Protein AF-A0A1Q9CQW1-F1 (afdb_monomer_lite)

Organism: Symbiodinium microadriaticum (NCBI:txid2951)

Secondary structure (DSSP, 8-state):
--HHHHHHHHHH-B-TTT--BSS-GGG--SPP----PPPHHHHHH-GGGS-TT--SPPPPPP--HHHHTTTHHHHHHHHHHHHHHHHHHHHHHTT--

Structure (mmCIF, N/CA/C/O backbone):
data_AF-A0A1Q9CQW1-F1
#
_entry.id   AF-A0A1Q9CQW1-F1
#
loop_
_atom_site.group_PDB
_atom_site.id
_atom_site.type_symbol
_atom_site.label_atom_id
_atom_site.label_alt_id
_atom_site.label_comp_id
_atom_site.label_asym_id
_atom_site.label_entity_id
_atom_site.label_seq_id
_atom_site.pdbx_PDB_ins_code
_atom_site.Cartn_x
_atom_site.Cartn_y
_atom_site.Cartn_z
_atom_site.occupancy
_atom_site.B_iso_or_equiv
_atom_site.auth_seq_id
_atom_site.auth_comp_id
_atom_site.auth_asym_id
_atom_site.auth_atom_id
_atom_site.pdbx_PDB_model_num
ATOM 1 N N . MET A 1 1 ? -25.531 19.357 18.305 1.00 52.28 1 MET A N 1
ATOM 2 C CA . MET A 1 1 ? -24.657 19.127 17.129 1.00 52.28 1 MET A CA 1
ATOM 3 C C . MET A 1 1 ? -23.272 18.594 17.554 1.00 52.28 1 MET A C 1
ATOM 5 O O . MET A 1 1 ? -22.269 19.203 17.225 1.00 52.28 1 MET A O 1
ATOM 9 N N . LEU A 1 2 ? -23.177 17.475 18.295 1.00 58.66 2 LEU A N 1
ATOM 10 C CA . LEU A 1 2 ? -21.884 16.932 18.792 1.00 58.66 2 LEU A CA 1
ATOM 11 C C . LEU A 1 2 ? -21.486 15.577 18.164 1.00 58.66 2 LEU A C 1
ATOM 13 O O . LEU A 1 2 ? -20.355 15.132 18.321 1.00 58.66 2 LEU A O 1
ATOM 17 N N . GLY A 1 3 ? -22.387 14.923 17.419 1.00 58.28 3 GLY A N 1
ATOM 18 C CA . GLY A 1 3 ? -22.146 13.585 16.857 1.00 58.28 3 GLY A CA 1
ATOM 19 C C . GLY A 1 3 ? -21.280 13.548 15.591 1.00 58.28 3 GLY A C 1
ATOM 20 O O . GLY A 1 3 ? -20.614 12.547 15.335 1.00 58.28 3 GLY A O 1
ATOM 21 N N . ALA A 1 4 ? -21.240 14.636 14.815 1.00 62.44 4 ALA A N 1
ATOM 22 C CA . ALA A 1 4 ? -20.553 14.661 13.520 1.00 62.44 4 ALA A CA 1
ATOM 23 C C . ALA A 1 4 ? -19.023 14.530 13.652 1.00 62.44 4 ALA A C 1
ATOM 25 O O . ALA A 1 4 ? -18.400 13.784 12.897 1.00 62.44 4 ALA A O 1
ATOM 26 N N . SER A 1 5 ? -18.416 15.179 14.653 1.00 63.25 5 SER A N 1
ATOM 27 C CA . SER A 1 5 ? -16.960 15.137 14.857 1.00 63.25 5 SER A CA 1
ATOM 28 C C . SER A 1 5 ? -16.453 13.768 15.320 1.00 63.25 5 SER A C 1
ATOM 30 O O . SER A 1 5 ? -15.365 13.354 14.924 1.00 63.25 5 SER A O 1
ATOM 32 N N . LEU A 1 6 ? -17.222 13.027 16.124 1.00 66.44 6 LEU A N 1
ATOM 33 C CA . LEU A 1 6 ? -16.815 11.691 16.578 1.00 66.44 6 LEU A CA 1
ATOM 34 C C . LEU A 1 6 ? -16.918 10.657 15.445 1.00 66.44 6 LEU A C 1
ATOM 36 O O . LEU A 1 6 ? -16.008 9.847 15.263 1.00 66.44 6 LEU A O 1
ATOM 40 N N . ALA A 1 7 ? -17.986 10.724 14.643 1.00 66.75 7 ALA A N 1
ATOM 41 C CA . ALA A 1 7 ? -18.159 9.876 13.464 1.00 66.75 7 ALA A CA 1
ATOM 42 C C . ALA A 1 7 ? -17.074 10.137 12.401 1.00 66.75 7 ALA A C 1
ATOM 44 O O . ALA A 1 7 ? -16.500 9.193 11.857 1.00 66.75 7 ALA A O 1
ATOM 45 N N . ALA A 1 8 ? -16.719 11.406 12.168 1.00 67.06 8 ALA A N 1
ATOM 46 C CA . ALA A 1 8 ? -15.651 11.781 11.242 1.00 67.06 8 ALA A CA 1
ATOM 47 C C . ALA A 1 8 ? -14.264 11.290 11.695 1.00 67.06 8 ALA A C 1
ATOM 49 O O . ALA A 1 8 ? -13.456 10.880 10.864 1.00 67.06 8 ALA A O 1
ATOM 50 N N . ASN A 1 9 ? -13.981 11.295 13.002 1.00 67.81 9 ASN A N 1
ATOM 51 C CA . ASN A 1 9 ? -12.728 10.749 13.527 1.00 67.81 9 ASN A CA 1
ATOM 52 C C . ASN A 1 9 ? -12.662 9.221 13.382 1.00 67.81 9 ASN A C 1
ATOM 54 O O . ASN A 1 9 ? -11.632 8.705 12.955 1.00 67.81 9 ASN A O 1
ATOM 58 N N . LYS A 1 10 ? -13.766 8.503 13.633 1.00 72.31 10 LYS A N 1
ATOM 59 C CA . LYS A 1 10 ? -13.857 7.048 13.406 1.00 72.31 10 LYS A CA 1
ATOM 60 C C . LYS A 1 10 ? -13.598 6.670 11.944 1.00 72.31 10 LYS A C 1
ATOM 62 O O . LYS A 1 10 ? -12.853 5.731 11.691 1.00 72.31 10 LYS A O 1
ATOM 67 N N . ALA A 1 11 ? -14.128 7.434 10.988 1.00 72.00 11 ALA A N 1
ATOM 68 C CA . ALA A 1 11 ? -13.937 7.176 9.558 1.00 72.00 11 ALA A CA 1
ATOM 69 C C . ALA A 1 11 ? -12.475 7.309 9.077 1.00 72.00 11 ALA A C 1
ATOM 71 O O . ALA A 1 11 ? -12.108 6.692 8.080 1.00 72.00 11 ALA A O 1
ATOM 72 N N . LYS A 1 12 ? -11.633 8.084 9.777 1.00 83.19 12 LYS A N 1
ATOM 73 C CA . LYS A 1 12 ? -10.206 8.262 9.440 1.00 83.19 12 LYS A CA 1
ATOM 74 C C . LYS A 1 12 ? -9.311 7.137 9.963 1.00 83.19 12 LYS A C 1
ATOM 76 O O . LYS A 1 12 ? -8.184 6.986 9.499 1.00 83.19 12 LYS A O 1
ATOM 81 N N . ILE A 1 13 ? -9.784 6.375 10.944 1.00 88.81 13 ILE A N 1
ATOM 82 C CA . ILE A 1 13 ? -9.007 5.317 11.588 1.00 88.81 13 ILE A CA 1
ATOM 83 C C . ILE A 1 13 ? -9.142 4.041 10.763 1.00 88.81 13 ILE A C 1
ATOM 85 O O . ILE A 1 13 ? -10.255 3.591 10.500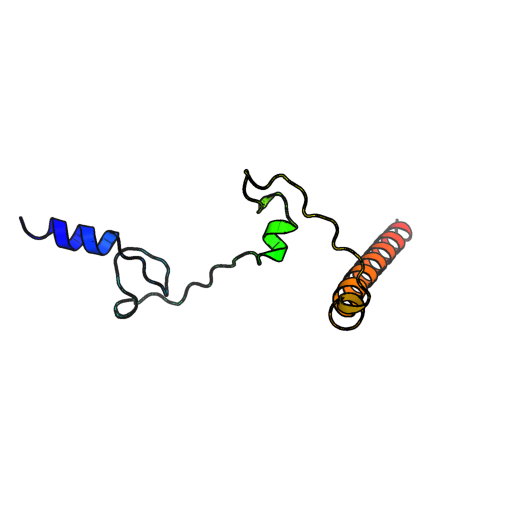 1.00 88.81 13 ILE A O 1
ATOM 89 N N . ILE A 1 14 ? -8.006 3.454 10.384 1.00 90.81 14 ILE A N 1
ATOM 90 C CA . ILE A 1 14 ? -7.924 2.167 9.687 1.00 90.81 14 ILE A CA 1
ATOM 91 C C . ILE A 1 14 ? -7.453 1.108 10.687 1.00 90.81 14 ILE A C 1
ATOM 93 O O . ILE A 1 14 ? -6.387 1.244 11.292 1.00 90.81 14 ILE A O 1
ATOM 97 N N . CYS A 1 15 ? -8.230 0.039 10.850 1.00 91.81 15 CYS A N 1
ATOM 98 C CA . CYS A 1 15 ? -7.871 -1.074 11.722 1.00 91.81 15 CYS A CA 1
ATOM 99 C C . CYS A 1 15 ? -6.686 -1.868 11.142 1.00 91.81 15 CYS A C 1
ATOM 101 O O . CYS A 1 15 ? -6.722 -2.281 9.989 1.00 91.81 15 CYS A O 1
ATOM 103 N N . GLN A 1 16 ? -5.650 -2.155 11.936 1.00 88.81 16 GLN A N 1
ATOM 104 C CA . GLN A 1 16 ? -4.469 -2.897 11.458 1.00 88.81 16 GLN A CA 1
ATOM 105 C C . GLN A 1 16 ? -4.733 -4.396 11.219 1.00 88.81 16 GLN A C 1
ATOM 107 O O . GLN A 1 16 ? -3.949 -5.049 10.536 1.00 88.81 16 GLN A O 1
ATOM 112 N N . GLN A 1 17 ? -5.819 -4.949 11.772 1.00 89.69 17 GLN A N 1
ATOM 113 C CA . GLN A 1 17 ? -6.111 -6.386 11.718 1.00 89.69 17 GLN A CA 1
ATOM 114 C C . GLN A 1 17 ? -6.961 -6.776 10.505 1.00 89.69 17 GLN A C 1
ATOM 116 O O . GLN A 1 17 ? -6.644 -7.737 9.806 1.00 89.69 17 GLN A O 1
ATOM 121 N N . CYS A 1 18 ? -8.025 -6.019 10.236 1.00 90.94 18 CYS A N 1
ATOM 122 C CA . CYS A 1 18 ? -8.928 -6.261 9.107 1.00 90.94 18 CYS A CA 1
ATOM 123 C C . CYS A 1 18 ? -8.792 -5.227 7.978 1.00 90.94 18 CYS A C 1
ATOM 125 O O . CYS A 1 18 ? -9.424 -5.377 6.936 1.00 90.94 18 CYS A O 1
ATOM 127 N N . LEU A 1 19 ? -7.989 -4.173 8.175 1.00 88.50 19 LEU A N 1
ATOM 128 C CA . LEU A 1 19 ? -7.729 -3.108 7.197 1.00 88.50 19 LEU A CA 1
ATOM 129 C C . LEU A 1 19 ? -8.978 -2.318 6.761 1.00 88.50 19 LEU A C 1
AT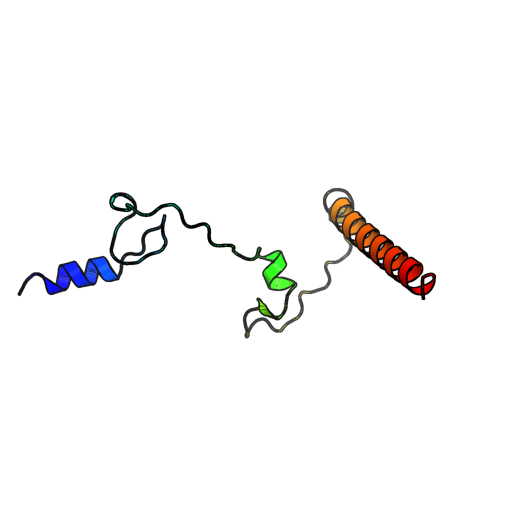OM 131 O O . LEU A 1 19 ? -8.925 -1.581 5.778 1.00 88.50 19 LEU A O 1
ATOM 135 N N . ALA A 1 20 ? -10.085 -2.426 7.503 1.00 88.62 20 ALA A N 1
ATOM 136 C CA . ALA A 1 20 ? -11.293 -1.637 7.288 1.00 88.62 20 ALA A CA 1
ATOM 137 C C . ALA A 1 20 ? -11.255 -0.320 8.091 1.00 88.62 20 ALA A C 1
ATOM 139 O O . ALA A 1 20 ? -10.726 -0.293 9.210 1.00 88.62 20 ALA A O 1
ATOM 140 N N . PRO A 1 21 ? -11.822 0.772 7.548 1.00 90.69 21 PRO A N 1
ATOM 141 C CA . PRO A 1 21 ? -11.980 2.018 8.285 1.00 90.69 21 PRO A CA 1
ATOM 142 C C . PRO A 1 21 ? -13.087 1.911 9.348 1.00 90.69 21 PRO A C 1
ATOM 144 O O . PRO A 1 21 ? -13.970 1.056 9.260 1.00 90.69 21 PRO A O 1
ATOM 147 N N . GLY A 1 22 ? -13.081 2.805 10.338 1.00 90.00 22 GLY A N 1
ATOM 148 C CA . GLY A 1 22 ? -14.214 2.994 11.257 1.00 90.00 22 GLY A CA 1
ATOM 149 C C . GLY A 1 22 ? -13.993 2.535 12.698 1.00 90.00 22 GLY A C 1
ATOM 150 O O . GLY A 1 22 ? -14.773 2.918 13.571 1.00 90.00 22 GLY A O 1
ATOM 151 N N . HIS A 1 23 ? -12.958 1.735 12.970 1.00 90.75 23 HIS A N 1
ATOM 152 C CA . HIS A 1 23 ? -12.703 1.180 14.303 1.00 90.75 23 HIS A CA 1
ATOM 153 C C . HIS A 1 23 ? -11.214 0.949 14.577 1.00 90.75 23 HIS A C 1
ATOM 155 O O . HIS A 1 23 ? -10.397 0.821 13.664 1.00 90.75 23 HIS A O 1
ATOM 161 N N . TRP A 1 24 ? -10.876 0.876 15.861 1.00 89.56 24 TRP A N 1
ATOM 162 C CA . TRP A 1 24 ? -9.540 0.522 16.330 1.00 89.56 24 TRP A CA 1
ATOM 163 C C . TRP A 1 24 ? -9.354 -0.995 16.400 1.00 89.56 24 TRP A C 1
ATOM 165 O O . TRP A 1 24 ? -10.318 -1.753 16.467 1.00 89.56 24 TRP A O 1
ATOM 175 N N . THR A 1 25 ? -8.104 -1.448 16.449 1.00 90.19 25 THR A N 1
ATOM 176 C CA . THR A 1 25 ? -7.754 -2.878 16.504 1.00 90.19 25 THR A CA 1
ATOM 177 C C . THR A 1 25 ? -8.394 -3.620 17.677 1.00 90.19 25 THR A C 1
ATOM 179 O O . THR A 1 25 ? -8.843 -4.744 17.498 1.00 90.19 25 THR A O 1
ATOM 182 N N . TYR A 1 26 ? -8.511 -2.989 18.848 1.00 90.38 26 TYR A N 1
ATOM 183 C CA . TYR A 1 26 ? -9.107 -3.602 20.042 1.00 90.38 26 TYR A CA 1
ATOM 184 C C . TYR A 1 26 ? -10.644 -3.741 19.970 1.00 90.38 26 TYR A C 1
ATOM 186 O O . TYR A 1 26 ? -11.224 -4.545 20.691 1.00 90.38 26 TYR A O 1
ATOM 194 N N . GLU A 1 27 ? -11.310 -2.988 19.089 1.00 91.56 27 GLU A N 1
ATOM 195 C CA . GLU A 1 27 ? -12.754 -3.088 18.807 1.00 91.56 27 GLU A CA 1
ATOM 196 C C . GLU A 1 27 ? -13.049 -4.040 17.631 1.00 91.56 27 GLU A C 1
ATOM 198 O O . GLU A 1 27 ? -14.213 -4.266 17.285 1.00 91.56 27 GLU A O 1
ATOM 203 N N . CYS A 1 28 ? -12.011 -4.583 16.983 1.00 92.00 28 CYS A N 1
ATOM 204 C CA . CYS A 1 28 ? -12.147 -5.373 15.767 1.00 92.00 28 CYS A CA 1
ATOM 205 C C . CYS A 1 28 ? -12.808 -6.725 16.050 1.00 92.00 28 CYS A C 1
ATOM 207 O O . CYS A 1 28 ? -12.254 -7.579 16.734 1.00 92.00 28 CYS A O 1
ATOM 209 N N . LYS A 1 29 ? -13.986 -6.938 15.457 1.00 91.50 29 LYS A N 1
ATOM 210 C CA . LYS A 1 29 ? -14.704 -8.226 15.480 1.00 91.50 29 LYS A CA 1
ATOM 211 C C . LYS A 1 29 ? -14.443 -9.073 14.234 1.00 91.50 29 LYS A C 1
ATOM 213 O O . LYS A 1 29 ? -14.833 -10.235 14.180 1.00 91.50 29 LYS A O 1
ATOM 218 N N . ASN A 1 30 ? -13.811 -8.487 13.221 1.00 86.19 30 ASN A N 1
ATOM 219 C CA . ASN A 1 30 ? -13.493 -9.168 11.975 1.00 86.19 30 ASN A CA 1
ATOM 220 C C . ASN A 1 30 ? -12.246 -10.043 12.150 1.00 86.19 30 ASN A C 1
ATOM 222 O O . ASN A 1 30 ? -11.322 -9.692 12.885 1.00 86.19 30 ASN A O 1
ATOM 226 N N . GLY A 1 31 ? -12.203 -11.168 11.432 1.00 86.31 31 GLY A N 1
ATOM 227 C CA . GLY A 1 31 ? -11.009 -12.007 11.357 1.00 86.31 31 GLY A CA 1
ATOM 228 C C . GLY A 1 31 ? -9.839 -11.297 10.667 1.00 86.31 31 GLY A C 1
ATOM 229 O O . GLY A 1 31 ? -10.032 -10.351 9.902 1.00 86.31 31 GLY A O 1
ATOM 230 N N . SER A 1 32 ? -8.619 -11.778 10.922 1.00 83.25 32 SER A N 1
ATOM 231 C CA . SER A 1 32 ? -7.421 -11.314 10.214 1.00 83.25 32 SER A CA 1
ATOM 232 C C . SER A 1 32 ? -7.553 -11.603 8.720 1.00 83.25 32 SER A C 1
ATOM 234 O O . SER A 1 32 ? -7.675 -12.758 8.306 1.00 83.25 32 SER A O 1
ATOM 236 N N . THR A 1 33 ? -7.537 -10.555 7.901 1.00 83.88 33 THR A N 1
ATOM 237 C CA . THR A 1 33 ? -7.607 -10.690 6.446 1.00 83.88 33 THR A CA 1
ATOM 238 C C . THR A 1 33 ? -6.194 -10.729 5.881 1.00 83.88 33 THR A C 1
ATOM 240 O O . THR A 1 33 ? -5.525 -9.696 5.797 1.00 83.88 33 THR A O 1
ATOM 243 N N . TYR A 1 34 ? -5.724 -11.908 5.469 1.00 82.88 34 TYR A N 1
ATOM 244 C CA . TYR A 1 34 ? -4.443 -12.007 4.776 1.00 82.88 34 TYR A CA 1
ATOM 245 C C . TYR A 1 34 ? -4.543 -11.349 3.396 1.00 82.88 34 TYR A C 1
ATOM 247 O O . TYR A 1 34 ? -5.224 -11.846 2.500 1.00 82.88 34 TYR A O 1
ATOM 255 N N . GLN A 1 35 ? -3.843 -10.232 3.212 1.00 82.19 35 GLN A N 1
ATOM 256 C CA . GLN A 1 35 ? -3.678 -9.621 1.898 1.00 82.19 35 GLN A CA 1
ATOM 257 C C . GLN A 1 35 ? -2.383 -10.122 1.264 1.00 82.19 35 GLN A C 1
ATOM 259 O O . GLN A 1 35 ? -1.289 -9.856 1.765 1.00 82.19 35 GLN A O 1
ATOM 264 N N . VAL A 1 36 ? -2.497 -10.823 0.133 1.00 83.94 36 VAL A N 1
ATOM 265 C CA . VAL A 1 36 ? -1.333 -11.261 -0.644 1.00 83.94 36 VAL A CA 1
ATOM 266 C C . VAL A 1 36 ? -0.623 -10.024 -1.196 1.00 83.94 36 VAL A C 1
ATOM 268 O O . VAL A 1 36 ? -1.117 -9.369 -2.113 1.00 83.94 36 VAL A O 1
ATOM 271 N N . ARG A 1 37 ? 0.560 -9.713 -0.663 1.00 82.62 37 ARG A N 1
ATOM 272 C CA . ARG A 1 37 ? 1.430 -8.656 -1.195 1.00 82.62 37 ARG A CA 1
ATOM 273 C C . ARG A 1 37 ? 2.523 -9.283 -2.050 1.00 82.62 37 ARG A C 1
ATOM 275 O O . ARG A 1 37 ? 3.167 -10.249 -1.644 1.00 82.62 37 ARG A O 1
ATOM 282 N N . ALA A 1 38 ? 2.742 -8.742 -3.246 1.00 85.75 38 ALA A N 1
ATOM 283 C CA . ALA A 1 38 ? 3.913 -9.111 -4.031 1.00 85.75 38 ALA A CA 1
ATOM 284 C C . ALA A 1 38 ? 5.174 -8.710 -3.250 1.00 85.75 38 ALA A C 1
ATOM 286 O O . ALA A 1 38 ? 5.267 -7.582 -2.771 1.00 85.75 38 ALA A O 1
ATOM 287 N N . SER A 1 39 ? 6.138 -9.625 -3.118 1.00 85.69 39 SER A N 1
ATOM 288 C CA . SER A 1 39 ? 7.439 -9.293 -2.533 1.00 85.69 39 SER A CA 1
ATOM 289 C C . SER A 1 39 ? 8.120 -8.191 -3.346 1.00 85.69 39 SER A C 1
ATOM 291 O O . SER A 1 39 ? 7.899 -8.095 -4.555 1.00 85.69 39 SER A O 1
ATOM 293 N N . ALA A 1 40 ? 9.003 -7.410 -2.720 1.00 82.19 40 ALA A N 1
ATOM 294 C CA . ALA A 1 40 ? 9.766 -6.366 -3.411 1.00 82.19 40 ALA A CA 1
ATOM 295 C C . ALA A 1 40 ? 10.460 -6.911 -4.676 1.00 82.19 40 ALA A C 1
ATOM 297 O O . ALA A 1 40 ? 10.336 -6.364 -5.768 1.00 82.19 40 ALA A O 1
ATOM 298 N N . SER A 1 41 ? 11.077 -8.092 -4.577 1.00 82.31 41 SER A N 1
ATOM 299 C CA . SER A 1 41 ? 11.694 -8.770 -5.723 1.00 82.31 41 SER A CA 1
ATOM 300 C C . SER A 1 41 ? 10.700 -9.164 -6.822 1.00 82.31 41 SER A C 1
ATOM 302 O O . SER A 1 41 ? 11.057 -9.173 -7.999 1.00 82.31 41 SER A O 1
ATOM 304 N N . ARG A 1 42 ? 9.451 -9.494 -6.475 1.00 82.56 42 ARG A N 1
ATOM 305 C CA . ARG A 1 42 ? 8.390 -9.804 -7.442 1.00 82.56 42 ARG A CA 1
ATOM 306 C C . ARG A 1 42 ? 7.843 -8.540 -8.108 1.00 82.56 42 ARG A C 1
ATOM 308 O O . ARG A 1 42 ? 7.553 -8.600 -9.300 1.00 82.56 42 ARG A O 1
ATOM 315 N N . GLN A 1 43 ? 7.766 -7.424 -7.382 1.00 85.56 43 GLN A N 1
ATOM 316 C CA . GLN A 1 43 ? 7.386 -6.116 -7.928 1.00 85.56 43 GLN A CA 1
ATOM 317 C C . GLN A 1 43 ? 8.398 -5.628 -8.973 1.00 85.56 43 GLN A C 1
ATOM 319 O O . GLN A 1 43 ? 7.998 -5.257 -10.071 1.00 85.56 43 GLN A O 1
ATOM 324 N N . LEU A 1 44 ? 9.703 -5.731 -8.692 1.00 80.75 44 LEU A N 1
ATOM 325 C CA . LEU A 1 44 ? 10.744 -5.324 -9.646 1.00 80.75 44 LEU A CA 1
ATOM 326 C C . LEU A 1 44 ? 10.850 -6.253 -10.868 1.00 80.75 44 LEU A C 1
ATOM 328 O O . LEU A 1 44 ? 11.141 -5.789 -11.966 1.00 80.75 44 LEU A O 1
ATOM 332 N N . LYS A 1 45 ? 10.610 -7.562 -10.722 1.00 80.25 45 LYS A N 1
ATOM 333 C CA . LYS A 1 45 ? 10.715 -8.517 -11.847 1.00 80.25 45 LYS A CA 1
ATOM 334 C C . LYS A 1 45 ? 9.552 -8.426 -12.836 1.00 80.25 45 LYS A C 1
ATOM 336 O O . LYS A 1 45 ? 9.717 -8.760 -14.005 1.00 80.25 45 LYS A O 1
ATOM 341 N N . GLN A 1 46 ? 8.358 -8.056 -12.376 1.00 82.56 46 GLN A N 1
ATOM 342 C CA . GLN A 1 46 ? 7.148 -8.053 -13.199 1.00 82.56 46 GLN A CA 1
ATOM 343 C C . GLN A 1 46 ? 6.754 -6.619 -13.557 1.00 82.56 46 GLN A C 1
ATOM 345 O O . GLN A 1 46 ? 6.280 -5.885 -12.698 1.00 82.56 46 GLN A O 1
ATOM 350 N N . LYS A 1 47 ? 6.847 -6.248 -14.843 1.00 78.00 47 LYS A N 1
ATOM 351 C CA . LYS A 1 47 ? 6.529 -4.887 -15.327 1.00 78.00 47 LYS A CA 1
ATOM 352 C C . LYS A 1 47 ? 5.136 -4.383 -14.902 1.00 78.00 47 LYS A C 1
ATOM 354 O O . LYS A 1 47 ? 4.969 -3.200 -14.668 1.00 78.00 47 LYS A O 1
ATOM 359 N N . ARG A 1 48 ? 4.161 -5.283 -14.717 1.00 82.62 48 ARG A N 1
ATOM 360 C CA . ARG A 1 48 ? 2.794 -4.955 -14.257 1.00 82.62 48 ARG A CA 1
ATOM 361 C C . ARG A 1 48 ? 2.710 -4.424 -12.822 1.00 82.62 48 ARG A C 1
ATOM 363 O O . ARG A 1 48 ? 1.748 -3.746 -12.496 1.00 82.62 48 ARG A O 1
ATOM 370 N N . PHE A 1 49 ? 3.660 -4.792 -11.965 1.00 82.12 49 PHE A N 1
ATOM 371 C CA . PHE A 1 49 ? 3.696 -4.384 -10.557 1.00 82.12 49 PHE A CA 1
ATOM 372 C C . PHE A 1 49 ? 4.743 -3.295 -10.295 1.00 82.12 49 PHE A C 1
ATOM 374 O O . PHE A 1 49 ? 4.908 -2.881 -9.148 1.00 82.12 49 PHE A O 1
ATOM 381 N N . LYS A 1 50 ? 5.453 -2.843 -11.338 1.00 81.12 50 LYS A N 1
ATOM 382 C CA . LYS A 1 50 ? 6.351 -1.695 -11.252 1.00 81.12 50 LYS A CA 1
ATOM 383 C C . LYS A 1 50 ? 5.528 -0.414 -11.160 1.00 81.12 50 LYS A C 1
ATOM 385 O O . LYS A 1 50 ? 4.460 -0.301 -11.758 1.00 81.12 50 LYS A O 1
ATOM 390 N N . GLN A 1 51 ? 6.039 0.548 -10.404 1.00 83.25 51 GLN A N 1
ATOM 391 C CA . GLN A 1 51 ? 5.481 1.894 -10.391 1.00 83.25 51 GLN A CA 1
ATOM 392 C C . GLN A 1 51 ? 5.751 2.561 -11.743 1.00 83.25 51 GLN A C 1
ATOM 394 O O . GLN A 1 51 ? 6.803 2.338 -12.333 1.00 83.25 51 GLN A O 1
ATOM 399 N N . ALA A 1 52 ? 4.816 3.383 -12.223 1.00 82.88 52 ALA A N 1
ATOM 400 C CA . ALA A 1 52 ? 4.905 3.996 -13.551 1.00 82.88 52 ALA A CA 1
ATOM 401 C C . ALA A 1 52 ? 6.134 4.904 -13.728 1.00 82.88 52 ALA A C 1
ATOM 403 O O . ALA A 1 52 ? 6.637 5.035 -14.832 1.00 82.88 52 ALA A O 1
ATOM 404 N N . PHE A 1 53 ? 6.646 5.497 -12.646 1.00 83.38 53 PHE A N 1
ATOM 405 C CA . PHE A 1 53 ? 7.860 6.317 -12.699 1.00 83.38 53 PHE A CA 1
ATOM 406 C C . PHE A 1 53 ? 9.157 5.487 -12.687 1.00 83.38 53 PHE A C 1
ATOM 408 O O . PHE A 1 53 ? 10.235 6.025 -12.908 1.00 83.38 53 PHE A O 1
ATOM 415 N N . LEU A 1 54 ? 9.068 4.185 -12.401 1.00 81.69 54 LEU A N 1
ATOM 416 C CA . LEU A 1 54 ? 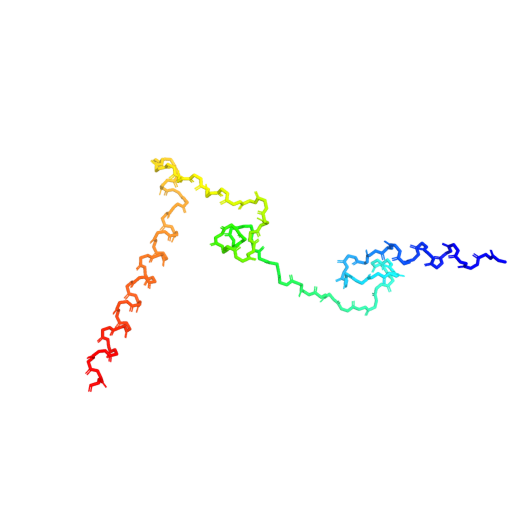10.205 3.283 -12.232 1.00 81.69 54 LEU A CA 1
ATOM 417 C C . LEU A 1 54 ? 10.403 2.449 -13.508 1.00 81.69 54 LEU A C 1
ATOM 419 O O . LEU A 1 54 ? 10.258 1.221 -13.515 1.00 81.69 54 LEU A O 1
ATOM 423 N N . GLU A 1 55 ? 10.652 3.157 -14.610 1.00 76.25 55 GLU A N 1
ATOM 424 C CA . GLU A 1 55 ? 10.797 2.575 -15.949 1.00 76.25 55 GLU A CA 1
ATOM 425 C C . GLU A 1 55 ? 12.239 2.130 -16.244 1.00 76.25 55 GLU A C 1
ATOM 427 O O . GLU A 1 55 ? 12.446 1.212 -17.039 1.00 76.25 55 GLU A O 1
ATOM 432 N N . GLU A 1 56 ? 13.219 2.718 -15.550 1.00 79.81 56 GLU A N 1
ATOM 433 C CA . GLU A 1 56 ? 14.629 2.345 -15.646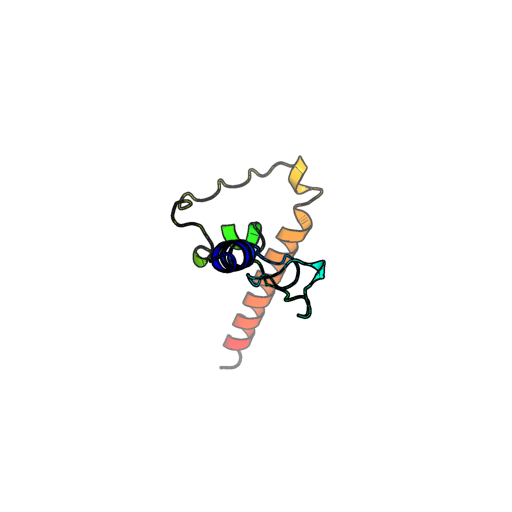 1.00 79.81 56 GLU A CA 1
ATOM 434 C C . GLU A 1 56 ? 14.838 0.884 -15.222 1.00 79.81 56 GLU A C 1
ATOM 436 O O . GLU A 1 56 ? 14.306 0.395 -14.214 1.00 79.81 56 GLU A O 1
ATOM 441 N N . GLU A 1 57 ? 15.581 0.148 -16.044 1.00 73.44 57 GLU A N 1
ATOM 442 C CA . GLU A 1 57 ? 15.908 -1.238 -15.757 1.00 73.44 57 GLU A CA 1
ATOM 443 C C . GLU A 1 57 ? 16.993 -1.294 -14.681 1.00 73.44 57 GLU A C 1
ATOM 445 O O . GLU A 1 57 ? 17.946 -0.522 -14.696 1.00 73.44 57 GLU A O 1
ATOM 450 N N . ALA A 1 58 ? 16.819 -2.188 -13.703 1.00 73.00 58 ALA A N 1
ATOM 451 C CA . ALA A 1 58 ? 17.790 -2.318 -12.629 1.00 73.00 58 ALA A CA 1
ATOM 452 C C . ALA A 1 58 ? 19.159 -2.693 -13.223 1.00 73.00 58 ALA A C 1
ATOM 454 O O . ALA A 1 58 ? 19.202 -3.560 -14.102 1.00 73.00 58 ALA A O 1
ATOM 455 N N . PRO A 1 59 ? 20.259 -2.093 -12.738 1.00 75.88 59 PRO A N 1
ATOM 456 C CA . PRO A 1 59 ? 21.589 -2.406 -13.234 1.00 75.88 59 PRO A CA 1
ATOM 457 C C . PRO A 1 59 ? 21.881 -3.897 -13.069 1.00 75.88 59 PRO A C 1
ATOM 459 O O . PRO A 1 59 ? 21.462 -4.533 -12.093 1.00 75.88 59 PRO A O 1
ATOM 462 N N . GLU A 1 60 ? 22.615 -4.459 -14.027 1.00 75.00 60 GLU A N 1
ATOM 463 C CA . GLU A 1 60 ? 23.066 -5.839 -13.930 1.00 75.00 60 GLU A CA 1
ATOM 464 C C . GLU A 1 60 ? 23.958 -5.981 -12.693 1.00 75.00 60 GLU A C 1
ATOM 466 O O . GLU A 1 60 ? 24.952 -5.273 -12.534 1.00 75.00 60 GLU A O 1
ATOM 471 N N . VAL A 1 61 ? 23.570 -6.872 -11.775 1.00 73.44 61 VAL A N 1
ATOM 472 C CA . VAL A 1 61 ? 24.339 -7.111 -10.552 1.00 73.44 61 VAL A CA 1
ATOM 473 C C . VAL A 1 61 ? 25.708 -7.659 -10.966 1.00 73.44 61 VAL A C 1
ATOM 475 O O . VAL A 1 61 ? 25.751 -8.746 -11.552 1.00 73.44 61 VAL A O 1
ATOM 478 N N . PRO A 1 62 ? 26.820 -6.959 -10.673 1.00 74.00 62 PRO A N 1
ATOM 479 C CA . PRO A 1 62 ? 28.139 -7.428 -11.062 1.00 74.00 62 PRO A CA 1
ATOM 480 C C . PRO A 1 62 ? 28.428 -8.762 -10.377 1.00 74.00 62 PRO A C 1
ATOM 482 O O . PRO A 1 62 ? 28.133 -8.962 -9.192 1.00 74.00 62 PRO A O 1
ATOM 485 N N . PHE A 1 63 ? 29.002 -9.695 -11.134 1.00 68.62 63 PHE A N 1
ATOM 486 C CA . PHE A 1 63 ? 29.418 -10.982 -10.599 1.00 68.62 63 PHE A CA 1
ATOM 487 C C . PHE A 1 63 ? 30.614 -10.779 -9.662 1.00 68.62 63 PHE A C 1
ATOM 489 O O . PHE A 1 63 ? 31.766 -10.766 -10.085 1.00 68.62 63 PHE A O 1
ATOM 496 N N . ASN A 1 64 ? 30.332 -10.617 -8.371 1.00 71.69 64 ASN A N 1
ATOM 497 C CA . ASN A 1 64 ? 31.352 -10.545 -7.335 1.00 71.69 64 ASN A CA 1
ATOM 498 C C . ASN A 1 64 ? 31.515 -11.919 -6.686 1.00 71.69 64 ASN A C 1
ATOM 500 O O . ASN A 1 64 ? 30.550 -12.483 -6.160 1.00 71.69 64 ASN A O 1
ATOM 504 N N . ALA A 1 65 ? 32.750 -12.429 -6.661 1.00 65.44 65 ALA A N 1
ATOM 505 C CA . ALA A 1 65 ? 33.095 -13.708 -6.034 1.00 65.44 65 ALA A CA 1
ATOM 506 C C . ALA A 1 65 ? 32.601 -13.803 -4.574 1.00 65.44 65 ALA A C 1
ATOM 508 O O . ALA A 1 65 ? 32.147 -14.859 -4.140 1.00 65.44 65 ALA A O 1
ATOM 509 N N . PHE A 1 66 ? 32.584 -12.674 -3.856 1.00 63.84 66 PHE A N 1
ATOM 510 C CA . PHE A 1 66 ? 32.064 -12.554 -2.491 1.00 63.84 66 PHE A CA 1
ATOM 511 C C . PHE A 1 66 ? 30.556 -12.866 -2.365 1.00 63.84 66 PHE A C 1
ATOM 513 O O . PHE A 1 66 ? 30.141 -13.551 -1.435 1.00 63.84 66 PHE A O 1
ATOM 520 N N . LEU A 1 67 ? 29.726 -12.427 -3.319 1.00 61.41 67 LEU A N 1
ATOM 521 C CA . LEU A 1 67 ? 28.277 -12.699 -3.336 1.00 61.41 67 LEU A CA 1
ATOM 522 C C . LEU A 1 67 ? 27.941 -14.062 -3.974 1.00 61.41 67 LEU A C 1
ATOM 524 O O . LEU A 1 67 ? 26.894 -14.653 -3.687 1.00 61.41 67 LEU A O 1
ATOM 528 N N . GLY A 1 68 ? 28.826 -14.574 -4.836 1.00 55.59 68 GLY A N 1
ATOM 529 C CA . GLY A 1 68 ? 28.625 -15.806 -5.603 1.00 55.59 68 GLY A CA 1
ATOM 530 C C . GLY A 1 68 ? 28.718 -17.099 -4.788 1.00 55.59 68 GLY A C 1
ATOM 531 O O . GLY A 1 68 ? 28.060 -18.078 -5.140 1.00 55.59 68 GLY A O 1
ATOM 532 N N . LEU A 1 69 ? 29.481 -17.109 -3.691 1.00 54.31 69 LEU A N 1
ATOM 533 C CA . LEU A 1 69 ? 29.781 -18.337 -2.943 1.00 54.31 69 LEU A CA 1
ATOM 534 C C . LEU A 1 69 ? 28.772 -18.666 -1.828 1.00 54.31 69 LEU A C 1
ATOM 536 O O . LEU A 1 69 ? 28.560 -19.844 -1.557 1.00 54.31 69 LEU A O 1
ATOM 540 N N . ALA A 1 70 ? 28.108 -17.672 -1.223 1.00 52.06 70 ALA A N 1
ATOM 541 C CA . ALA A 1 70 ? 27.244 -17.899 -0.052 1.00 52.06 70 ALA A CA 1
ATOM 542 C C . ALA A 1 70 ? 25.728 -17.722 -0.299 1.00 52.06 70 ALA A C 1
ATOM 544 O O . ALA A 1 70 ? 24.934 -18.404 0.342 1.00 52.06 70 ALA A O 1
ATOM 545 N N . LEU A 1 71 ? 25.297 -16.857 -1.232 1.00 50.69 71 LEU A N 1
ATOM 546 C CA . LEU A 1 71 ? 23.863 -16.597 -1.491 1.00 50.69 71 LEU A CA 1
ATOM 547 C C . LEU A 1 71 ? 23.395 -16.979 -2.909 1.00 50.69 71 LEU A C 1
ATOM 549 O O . LEU A 1 71 ? 22.234 -17.346 -3.104 1.00 50.69 71 LEU A O 1
ATOM 553 N N . GLY A 1 72 ? 24.269 -16.891 -3.918 1.00 49.06 72 GLY A N 1
ATOM 554 C CA . GLY A 1 72 ? 23.881 -17.031 -5.331 1.00 49.06 72 GLY A CA 1
ATOM 555 C C . GLY A 1 72 ? 23.626 -18.466 -5.810 1.00 49.06 72 GLY A C 1
ATOM 556 O O . GLY A 1 72 ? 22.843 -18.681 -6.740 1.00 49.06 72 GLY A O 1
ATOM 557 N N . ALA A 1 73 ? 24.235 -19.467 -5.168 1.00 53.81 73 ALA A N 1
ATOM 558 C CA . ALA A 1 73 ? 24.180 -20.859 -5.623 1.00 53.81 73 ALA A CA 1
ATOM 559 C C . ALA A 1 73 ? 22.767 -21.478 -5.588 1.00 53.81 73 ALA A C 1
ATOM 561 O O . ALA A 1 73 ? 22.490 -22.414 -6.341 1.00 53.81 73 ALA A O 1
ATOM 562 N N . PHE A 1 74 ? 21.860 -20.947 -4.762 1.00 48.00 74 PHE A N 1
ATOM 563 C CA . PHE A 1 74 ? 20.475 -21.418 -4.676 1.00 48.00 74 PHE A CA 1
ATOM 564 C C . PHE A 1 74 ? 19.639 -20.959 -5.886 1.00 48.00 74 PHE A C 1
ATOM 566 O O . PHE A 1 74 ? 19.024 -21.770 -6.577 1.00 48.00 74 PHE A O 1
ATOM 573 N N . PHE A 1 75 ? 19.700 -19.669 -6.235 1.00 49.91 75 PHE A N 1
ATOM 574 C CA . PHE A 1 75 ? 18.884 -19.102 -7.315 1.00 49.91 75 PHE A CA 1
ATOM 575 C C . PHE A 1 75 ? 19.332 -19.532 -8.722 1.00 49.91 75 PHE A C 1
ATOM 577 O O . PHE A 1 75 ? 18.487 -19.703 -9.606 1.00 49.91 75 PHE A O 1
ATOM 584 N N . LEU A 1 76 ? 20.638 -19.735 -8.953 1.00 54.16 76 LEU A N 1
ATOM 585 C CA . LEU A 1 76 ? 21.122 -20.249 -10.242 1.00 54.16 76 LEU A CA 1
ATOM 586 C C . LEU A 1 76 ? 20.744 -21.723 -10.457 1.00 54.16 76 LEU A C 1
ATOM 588 O O . LEU A 1 76 ? 20.425 -22.101 -11.590 1.00 54.16 76 LEU A O 1
ATOM 592 N N . LYS A 1 77 ? 20.719 -22.542 -9.394 1.00 56.53 77 LYS A N 1
ATOM 593 C CA . LYS A 1 77 ? 20.213 -23.924 -9.461 1.00 56.53 77 LYS A CA 1
ATOM 594 C C . LYS A 1 77 ? 18.737 -23.948 -9.860 1.00 56.53 77 LYS A C 1
ATOM 596 O O . LYS A 1 77 ? 18.397 -24.611 -10.841 1.00 56.53 77 LYS A O 1
ATOM 601 N N . ASP A 1 78 ? 17.903 -23.130 -9.217 1.00 56.69 78 ASP A N 1
ATOM 602 C CA . ASP A 1 78 ? 16.468 -23.030 -9.527 1.00 56.69 78 ASP A CA 1
ATOM 603 C C . ASP A 1 78 ? 16.190 -22.586 -10.972 1.00 56.69 78 ASP A C 1
ATOM 605 O O . ASP A 1 78 ? 15.264 -23.078 -11.632 1.00 56.69 78 ASP A O 1
ATOM 609 N N . ALA A 1 79 ? 16.979 -21.641 -11.492 1.00 59.25 79 ALA A N 1
ATOM 610 C CA . ALA A 1 79 ? 16.834 -21.157 -12.863 1.00 59.25 79 ALA A CA 1
ATOM 611 C C . ALA A 1 79 ? 17.240 -22.221 -13.896 1.00 59.25 79 ALA A C 1
ATOM 613 O O . ALA A 1 79 ? 16.555 -22.388 -14.914 1.00 59.25 79 ALA A O 1
ATOM 614 N N . LYS A 1 80 ? 18.327 -22.958 -13.631 1.00 64.12 80 LYS A N 1
ATOM 615 C CA . LYS A 1 80 ? 18.819 -24.034 -14.503 1.00 64.12 80 LYS A CA 1
ATOM 616 C C . LYS A 1 80 ? 17.849 -25.217 -14.518 1.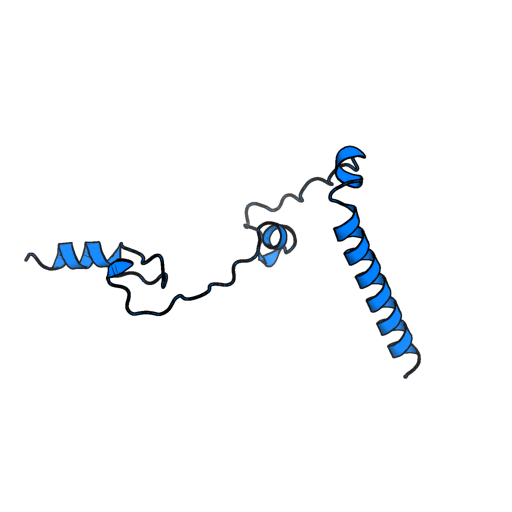00 64.12 80 LYS A C 1
ATOM 618 O O . LYS A 1 80 ? 17.468 -25.670 -15.598 1.00 64.12 80 LYS A O 1
ATOM 623 N N . GLU A 1 81 ? 17.348 -25.625 -13.354 1.00 64.12 81 GLU A N 1
ATOM 624 C CA . GLU A 1 81 ? 16.400 -26.737 -13.223 1.00 64.12 81 GLU A CA 1
ATOM 625 C C . GLU A 1 81 ? 15.051 -26.433 -13.904 1.00 64.12 81 GLU A C 1
ATOM 627 O O . GLU A 1 81 ? 14.489 -27.277 -14.610 1.00 64.12 81 GLU A O 1
ATOM 632 N N . LYS A 1 82 ? 14.548 -25.192 -13.794 1.00 63.88 82 LYS A N 1
ATOM 633 C CA . LYS A 1 82 ? 13.335 -24.759 -14.517 1.00 63.88 82 LYS A CA 1
ATOM 634 C C . LYS A 1 82 ? 13.522 -24.721 -16.035 1.00 63.88 82 LYS A C 1
ATOM 636 O O . LYS A 1 82 ? 12.574 -25.044 -16.757 1.00 63.88 82 LYS A O 1
ATOM 641 N N . LYS A 1 83 ? 14.698 -24.322 -16.537 1.00 66.31 83 LYS A N 1
ATOM 642 C CA . LYS A 1 83 ? 15.004 -24.355 -17.980 1.00 66.31 83 LYS A CA 1
ATOM 643 C C . LYS A 1 83 ? 15.052 -25.796 -18.497 1.00 66.31 83 LYS A C 1
ATOM 645 O O . LYS A 1 83 ? 14.444 -26.081 -19.528 1.00 66.31 83 LYS A O 1
ATOM 650 N N . GLU A 1 84 ? 15.671 -26.708 -17.751 1.00 68.25 84 GLU A N 1
ATOM 651 C CA . GLU A 1 84 ? 15.788 -28.118 -18.140 1.00 68.25 84 GLU A CA 1
ATOM 652 C C . GLU A 1 84 ? 14.429 -28.842 -18.145 1.00 68.25 84 GLU A C 1
ATOM 654 O O . GLU A 1 84 ? 14.087 -29.526 -19.114 1.00 68.25 84 GLU A O 1
ATOM 659 N N . LYS A 1 85 ? 13.584 -28.611 -17.129 1.00 72.44 85 LYS A N 1
ATOM 660 C CA . LYS A 1 85 ? 12.215 -29.164 -17.070 1.00 72.44 85 LYS A CA 1
ATOM 661 C C . LYS A 1 85 ? 11.334 -28.672 -18.227 1.00 72.44 85 LYS A C 1
ATOM 663 O O . LYS A 1 85 ? 10.580 -29.456 -18.805 1.00 72.44 85 LYS A O 1
ATOM 668 N N . LYS A 1 86 ? 11.446 -27.394 -18.617 1.00 70.62 86 LYS A N 1
ATOM 669 C CA . LYS A 1 86 ? 10.732 -26.843 -19.787 1.00 70.62 86 LYS A CA 1
ATOM 670 C C . LYS A 1 86 ? 11.228 -27.443 -21.106 1.00 70.62 86 LYS A C 1
ATOM 672 O O . LYS A 1 86 ? 10.405 -27.717 -21.977 1.00 70.62 86 LYS A O 1
ATOM 677 N N . ALA A 1 87 ? 12.536 -27.667 -21.246 1.00 74.38 87 ALA A N 1
ATOM 678 C CA . ALA A 1 87 ? 13.116 -28.305 -22.427 1.00 74.38 87 ALA A CA 1
ATOM 679 C C . ALA A 1 87 ? 12.655 -29.767 -22.568 1.00 74.38 87 ALA A C 1
ATOM 681 O O . ALA A 1 87 ? 12.203 -30.158 -23.643 1.00 74.38 87 ALA A O 1
ATOM 682 N N . LYS A 1 88 ? 12.658 -30.546 -21.475 1.00 75.75 88 LYS A N 1
ATOM 683 C CA . LYS A 1 88 ? 12.126 -31.922 -21.464 1.00 75.75 88 LYS A CA 1
ATOM 684 C C . LYS A 1 88 ? 10.633 -31.971 -21.798 1.00 75.75 88 LYS A C 1
ATOM 686 O O . LYS A 1 88 ? 10.241 -32.765 -22.644 1.00 75.75 88 LYS A O 1
ATOM 691 N N . LYS A 1 89 ? 9.808 -31.086 -21.223 1.00 76.81 89 LYS A N 1
ATOM 692 C CA . LYS A 1 89 ? 8.363 -31.044 -21.521 1.00 76.81 89 LYS A CA 1
ATOM 693 C C . LYS A 1 89 ? 8.073 -30.710 -22.991 1.00 76.81 89 LYS A C 1
ATOM 695 O O . LYS A 1 89 ? 7.203 -31.335 -23.585 1.00 76.81 89 LYS A O 1
ATOM 700 N N . LYS A 1 90 ? 8.824 -29.775 -23.590 1.00 76.00 90 LYS A N 1
ATOM 701 C CA . LYS A 1 90 ? 8.730 -29.477 -25.031 1.00 76.00 90 LYS A CA 1
ATOM 702 C C . LYS A 1 90 ? 9.159 -30.662 -25.897 1.00 76.00 90 LYS A C 1
ATOM 704 O O . LYS A 1 90 ? 8.508 -30.931 -26.894 1.00 76.00 90 LYS A O 1
ATOM 709 N N . LYS A 1 91 ? 10.220 -31.375 -25.506 1.00 78.69 91 LYS A N 1
ATOM 710 C CA . LYS A 1 91 ? 10.728 -32.537 -26.245 1.00 78.69 91 LYS A CA 1
ATOM 711 C C . LYS A 1 91 ? 9.750 -33.716 -26.218 1.00 78.69 91 LY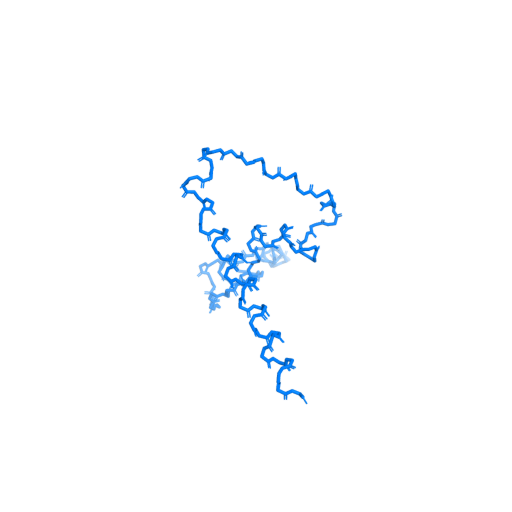S A C 1
ATOM 713 O O . LYS A 1 91 ? 9.545 -34.330 -27.250 1.00 78.69 91 LYS A O 1
ATOM 718 N N . VAL A 1 92 ? 9.110 -33.984 -25.077 1.00 76.25 92 VAL A N 1
ATOM 719 C CA . VAL A 1 92 ? 8.073 -35.029 -24.959 1.00 76.25 92 VAL A CA 1
ATOM 720 C C . VAL A 1 92 ? 6.833 -34.678 -25.785 1.00 76.25 92 VAL A C 1
ATOM 722 O O . VAL A 1 92 ? 6.315 -35.530 -26.493 1.00 76.25 92 VAL A O 1
ATOM 725 N N . PHE A 1 93 ? 6.397 -33.415 -25.764 1.00 76.12 93 PHE A N 1
ATOM 726 C CA . PHE A 1 93 ? 5.256 -32.960 -26.567 1.00 76.12 93 PHE A CA 1
ATOM 727 C C . PHE A 1 93 ? 5.486 -33.107 -28.081 1.00 76.12 93 PHE A C 1
ATOM 729 O O . PHE A 1 93 ? 4.544 -33.354 -28.818 1.00 76.12 93 PHE A O 1
ATOM 736 N N . LEU A 1 94 ? 6.735 -32.989 -28.538 1.00 71.06 94 LEU A N 1
ATOM 737 C CA . LEU A 1 94 ? 7.098 -33.078 -29.955 1.00 71.06 94 LEU A CA 1
ATOM 738 C C . LEU A 1 94 ? 7.237 -34.521 -30.474 1.00 71.06 94 LEU A C 1
ATOM 740 O O . LEU A 1 94 ? 7.335 -34.713 -31.675 1.00 71.06 94 LEU A O 1
ATOM 744 N N . ILE A 1 95 ? 7.295 -35.511 -29.577 1.00 72.81 95 ILE A N 1
ATOM 745 C CA . ILE A 1 95 ? 7.427 -36.943 -29.909 1.00 72.81 95 ILE A CA 1
ATOM 746 C C . ILE A 1 95 ? 6.059 -37.656 -29.849 1.00 72.81 95 ILE A C 1
ATOM 748 O O . ILE A 1 95 ? 5.923 -38.768 -30.343 1.00 72.81 95 ILE A O 1
ATOM 752 N N . GLN A 1 96 ? 5.045 -37.027 -29.242 1.00 59.03 96 GLN A N 1
ATOM 753 C CA . GLN A 1 96 ? 3.705 -37.593 -29.027 1.00 59.03 96 GLN A CA 1
ATOM 754 C C . GLN A 1 96 ? 2.625 -37.017 -29.974 1.00 59.03 96 GLN A C 1
ATOM 756 O O . GLN A 1 96 ? 1.435 -37.222 -29.733 1.00 59.03 96 GLN A O 1
ATOM 761 N N . LEU A 1 97 ? 3.042 -36.280 -31.009 1.00 53.44 97 LEU A N 1
ATOM 762 C CA . LEU A 1 97 ? 2.245 -35.797 -32.148 1.00 53.44 97 LEU A CA 1
ATOM 763 C C . LEU A 1 97 ? 2.664 -36.576 -33.395 1.00 53.44 97 LEU A C 1
ATOM 765 O O . LEU A 1 97 ? 1.764 -36.902 -34.194 1.00 53.44 97 LEU A O 1
#

pLDDT: mean 74.55, std 12.38, range [48.0, 92.0]

Radius of gyration: 24.46 Å; chains: 1; bounding box: 58×57×52 Å

Foldseek 3Di:
DPPPVVQVVQQPDAEPQCRHGRDYVVPDPDHRDDDDDQDPVRLLVDPVNDDPVPPDRDDDDDPDPVCCPPPVPVVVVVVVVVVVVVVVVVVVVVVVD

Sequence (97 aa):
MLGASLAANKAKIICQQCLAPGHWTYECKNGSTYQVRASASRQLKQKRFKQAFLEEEAPEVPFNAFLGLALGAFFLKDAKEKKEKKAKKKKVFLIQL